Protein AF-0000000084683447 (afdb_homodimer)

pLDDT: mean 96.21, std 4.7, range [71.88, 98.81]

Radius of gyration: 13.52 Å; Cα contacts (8 Å, |Δi|>4): 77; chains: 2; bounding box: 36×28×27 Å

Secondary structure (DSSP, 8-state):
---HHHHHHHHHHHHHHTT----HHHHHHHHHHHHHHHHHHHHHHHHH-/---HHHHHHHHHHHHHHTT----HHHHHHHHHHHHHHHHHHHHHHHHH-

Sequence (98 aa):
MRSAAEVNEQIRALWLRAGGTLSAQERSEYELLVVEWAEAIRAAVIEAAMRSAAEVNEQIRALWLRAGGTLSAQERSEYELLVVEWAEAIRAAVIEAA

Foldseek 3Di:
DDDPVVVVVVVVVVCVVVPDDADPVRVVVVVVVVVVVVVVVVVVVVVVD/DDDPVRVVVVVVVVCVVVPDDADPVRVVVVVVVVVVVVVVVVVVVVVVD

Structure (mmCIF, N/CA/C/O backbone):
data_AF-0000000084683447-model_v1
#
loop_
_entity.id
_entity.type
_entity.pdbx_description
1 polymer 'Uncharacterized protein'
#
loop_
_atom_site.group_PDB
_atom_site.id
_atom_site.type_symbol
_atom_site.label_atom_id
_atom_site.label_alt_id
_atom_site.label_comp_id
_atom_site.label_asym_id
_atom_site.label_entity_id
_atom_site.label_seq_id
_atom_site.pdbx_PDB_ins_code
_atom_site.Cartn_x
_atom_site.Cartn_y
_atom_site.Cartn_z
_atom_site.occupancy
_atom_site.B_iso_or_equiv
_atom_site.auth_seq_id
_atom_site.auth_comp_id
_atom_site.auth_asym_id
_atom_site.auth_atom_id
_atom_site.pdbx_PDB_model_num
ATOM 1 N N . MET A 1 1 ? -14.594 -11.156 2.143 1 87.62 1 MET A N 1
ATOM 2 C CA . MET A 1 1 ? -13.656 -10.133 1.692 1 87.62 1 MET A CA 1
ATOM 3 C C . MET A 1 1 ? -12.445 -10.055 2.617 1 87.62 1 MET A C 1
ATOM 5 O O . MET A 1 1 ? -12.578 -10.211 3.832 1 87.62 1 MET A O 1
ATOM 9 N N . ARG A 1 2 ? -11.164 -10.016 2.062 1 96.12 2 ARG A N 1
ATOM 10 C CA . ARG A 1 2 ? -9.969 -9.875 2.887 1 96.12 2 ARG A CA 1
ATOM 11 C C . ARG A 1 2 ? -9.938 -8.516 3.574 1 96.12 2 ARG A C 1
ATOM 13 O O . ARG A 1 2 ? -10.445 -7.531 3.037 1 96.12 2 ARG A O 1
ATOM 20 N N . SER A 1 3 ? -9.422 -8.547 4.742 1 9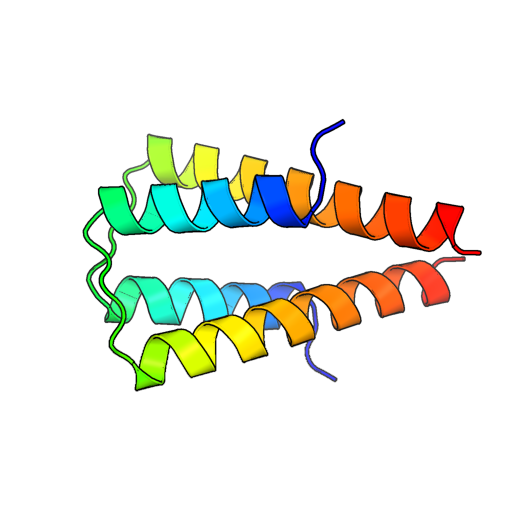6.88 3 SER A N 1
ATOM 21 C CA . SER A 1 3 ? -9.266 -7.289 5.465 1 96.88 3 SER A CA 1
ATOM 22 C C . SER A 1 3 ? -8.156 -6.441 4.863 1 96.88 3 SER A C 1
ATOM 24 O O . SER A 1 3 ? -7.301 -6.953 4.137 1 96.88 3 SER A O 1
ATOM 26 N N . ALA A 1 4 ? -8.203 -5.133 5.203 1 97.06 4 ALA A N 1
ATOM 27 C CA . ALA A 1 4 ? -7.141 -4.238 4.758 1 97.06 4 ALA A CA 1
ATOM 28 C C . ALA A 1 4 ? -5.773 -4.734 5.223 1 97.06 4 ALA A C 1
ATOM 30 O O . ALA A 1 4 ? -4.801 -4.688 4.473 1 97.06 4 ALA A O 1
ATOM 31 N N . ALA A 1 5 ? -5.715 -5.211 6.5 1 97.06 5 ALA A N 1
ATOM 32 C CA . ALA A 1 5 ? -4.457 -5.703 7.055 1 97.06 5 ALA A CA 1
ATOM 33 C C . ALA A 1 5 ? -3.941 -6.906 6.27 1 97.06 5 ALA A C 1
ATOM 35 O O . ALA A 1 5 ? -2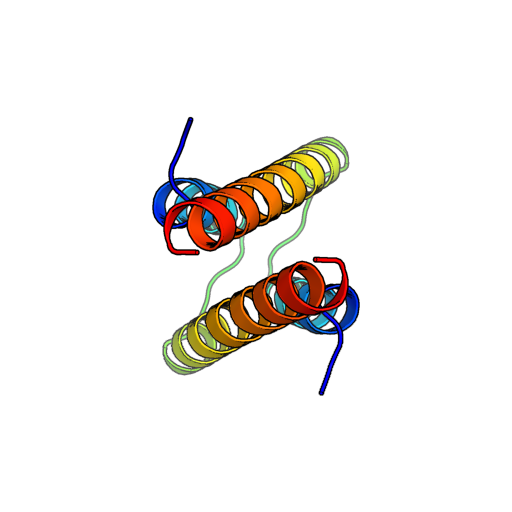.75 -6.992 5.969 1 97.06 5 ALA A O 1
ATOM 36 N N . GLU A 1 6 ? -4.84 -7.832 5.836 1 98.19 6 GLU A N 1
ATOM 37 C CA . GLU A 1 6 ? -4.477 -9.016 5.07 1 98.19 6 GLU A CA 1
ATOM 38 C C . GLU A 1 6 ? -3.967 -8.648 3.68 1 98.19 6 GLU A C 1
ATOM 40 O O . GLU A 1 6 ? -2.971 -9.195 3.209 1 98.19 6 GLU A O 1
ATOM 45 N N . VAL A 1 7 ? -4.609 -7.73 3.09 1 98.56 7 VAL A N 1
ATOM 46 C CA . VAL A 1 7 ? -4.215 -7.324 1.747 1 98.56 7 VAL A CA 1
ATOM 47 C C . VAL A 1 7 ? -2.877 -6.586 1.804 1 98.56 7 VAL A C 1
ATOM 49 O O . VAL A 1 7 ? -2.016 -6.785 0.944 1 98.56 7 VAL A O 1
ATOM 52 N N . ASN A 1 8 ? -2.674 -5.773 2.846 1 98.25 8 ASN A N 1
ATOM 53 C CA . ASN A 1 8 ? -1.396 -5.09 3.01 1 98.25 8 ASN A CA 1
ATOM 54 C C . ASN A 1 8 ? -0.25 -6.078 3.197 1 98.25 8 ASN A C 1
ATOM 56 O O . ASN A 1 8 ? 0.848 -5.867 2.678 1 98.25 8 ASN A O 1
ATOM 60 N N . GLU A 1 9 ? -0.488 -7.145 3.871 1 97.94 9 GLU A N 1
ATOM 61 C CA . GLU A 1 9 ? 0.531 -8.18 4.031 1 97.94 9 GLU A CA 1
ATOM 62 C C . GLU A 1 9 ? 0.913 -8.789 2.686 1 97.94 9 GLU A C 1
ATOM 64 O O . GLU A 1 9 ? 2.082 -9.102 2.447 1 97.94 9 GLU A O 1
ATOM 69 N N . GLN A 1 10 ? -0.074 -8.945 1.832 1 98.62 10 GLN A N 1
ATOM 70 C CA . GLN A 1 10 ? 0.196 -9.5 0.51 1 98.62 10 GLN A CA 1
ATOM 71 C C . GLN A 1 10 ? 0.989 -8.523 -0.348 1 98.62 10 GLN A C 1
ATOM 73 O O . GLN A 1 10 ? 1.864 -8.922 -1.116 1 98.62 10 GLN A O 1
ATOM 78 N N . ILE A 1 11 ? 0.712 -7.266 -0.189 1 98.69 11 ILE A N 1
ATOM 79 C CA . ILE A 1 11 ? 1.468 -6.238 -0.899 1 98.69 11 ILE A CA 1
ATOM 80 C C . ILE A 1 11 ? 2.928 -6.273 -0.454 1 98.69 11 ILE A C 1
ATOM 82 O O . ILE A 1 11 ? 3.838 -6.293 -1.287 1 98.69 11 ILE A O 1
ATOM 86 N N . ARG A 1 12 ? 3.199 -6.371 0.86 1 98.25 12 ARG A N 1
ATOM 87 C CA . ARG A 1 12 ? 4.559 -6.426 1.389 1 98.25 12 ARG A CA 1
ATOM 88 C C . ARG A 1 12 ? 5.281 -7.684 0.911 1 98.25 12 ARG A C 1
ATOM 90 O O . ARG A 1 12 ? 6.457 -7.629 0.543 1 98.25 12 ARG A O 1
ATOM 97 N N . ALA A 1 13 ? 4.578 -8.766 0.904 1 98.5 13 ALA A N 1
ATOM 98 C CA . ALA A 1 13 ? 5.164 -10.031 0.455 1 98.5 13 ALA A CA 1
ATOM 99 C C . ALA A 1 13 ? 5.594 -9.945 -1.007 1 98.5 13 ALA A C 1
ATOM 101 O O . ALA A 1 13 ? 6.633 -10.484 -1.387 1 98.5 13 ALA A O 1
ATOM 102 N N . LEU A 1 14 ? 4.785 -9.281 -1.808 1 98.81 14 LEU A N 1
ATOM 103 C CA . LEU A 1 14 ? 5.102 -9.102 -3.221 1 98.81 14 LEU A CA 1
ATOM 104 C C . LEU A 1 14 ? 6.414 -8.336 -3.389 1 98.81 14 LEU A C 1
ATOM 106 O O . LEU A 1 14 ? 7.273 -8.742 -4.172 1 98.81 14 LEU A O 1
ATOM 110 N N . TRP A 1 15 ? 6.605 -7.324 -2.586 1 98.5 15 TRP A N 1
ATOM 111 C CA . TRP A 1 15 ? 7.812 -6.512 -2.674 1 98.5 15 TRP A CA 1
ATOM 112 C C . TRP A 1 15 ? 9.023 -7.27 -2.133 1 98.5 15 TRP A C 1
ATOM 114 O O . TRP A 1 15 ? 10.125 -7.16 -2.676 1 98.5 15 TRP A O 1
ATOM 124 N N . LEU A 1 16 ? 8.859 -8.102 -1.135 1 97.94 16 LEU A N 1
ATOM 125 C CA . LEU A 1 16 ? 9.945 -8.906 -0.579 1 97.94 16 LEU A CA 1
ATOM 126 C C . LEU A 1 16 ? 10.406 -9.961 -1.578 1 97.94 16 LEU A C 1
ATOM 128 O O . LEU A 1 16 ? 11.609 -10.133 -1.793 1 97.94 16 LEU A O 1
ATOM 132 N N . ARG A 1 17 ? 9.445 -10.484 -2.264 1 98 17 ARG A N 1
ATOM 133 C CA . ARG A 1 17 ?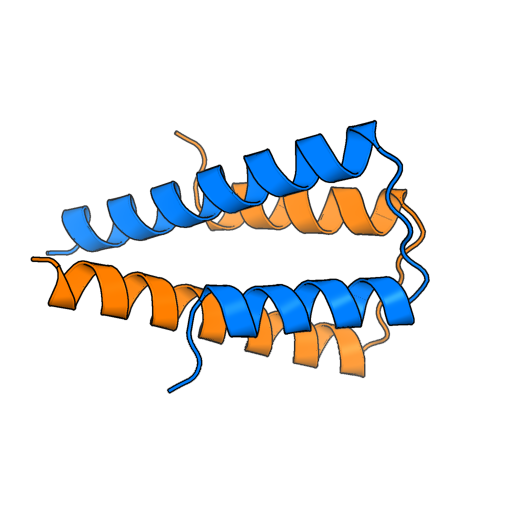 9.781 -11.5 -3.258 1 98 17 ARG A CA 1
ATOM 134 C C . ARG A 1 17 ? 10.477 -10.875 -4.465 1 98 17 ARG A C 1
ATOM 136 O O . ARG A 1 17 ? 11.281 -11.531 -5.129 1 98 17 ARG A O 1
ATOM 143 N N . ALA A 1 18 ? 10.188 -9.688 -4.594 1 98 18 ALA A N 1
ATOM 144 C CA . ALA A 1 18 ? 10.734 -8.961 -5.738 1 98 18 ALA A CA 1
ATOM 145 C C . ALA A 1 18 ? 12.086 -8.336 -5.402 1 98 18 ALA A C 1
ATOM 147 O O . ALA A 1 18 ? 12.602 -7.516 -6.16 1 98 18 ALA A O 1
ATOM 148 N N . GLY A 1 19 ? 12.586 -8.648 -4.219 1 97.75 19 GLY A N 1
ATOM 149 C CA . GLY A 1 19 ? 13.961 -8.297 -3.906 1 97.75 19 GLY A CA 1
ATOM 150 C C . GLY A 1 19 ? 14.078 -7.129 -2.951 1 97.75 19 GLY A C 1
ATOM 151 O O . GLY A 1 19 ? 15.18 -6.762 -2.539 1 97.75 19 GLY A O 1
ATOM 152 N N . GLY A 1 20 ? 12.914 -6.582 -2.637 1 98.19 20 GLY A N 1
ATOM 153 C CA . GLY A 1 20 ? 12.953 -5.457 -1.714 1 98.19 20 GLY A CA 1
ATOM 154 C C . GLY A 1 20 ? 13.273 -5.867 -0.29 1 98.19 20 GLY A C 1
ATOM 155 O O . GLY A 1 20 ? 12.828 -6.918 0.177 1 98.19 20 GLY A O 1
ATOM 156 N N . THR A 1 21 ? 14.133 -5.02 0.347 1 98.12 21 THR A N 1
ATOM 157 C CA . THR A 1 21 ? 14.461 -5.199 1.757 1 98.12 21 THR A CA 1
ATOM 158 C C . THR A 1 21 ? 14.453 -3.859 2.488 1 98.12 21 THR A C 1
ATOM 160 O O . THR A 1 21 ? 15.141 -2.92 2.076 1 98.12 21 THR A O 1
ATOM 163 N N . LEU A 1 22 ? 13.727 -3.859 3.562 1 98.38 22 LEU A N 1
ATOM 164 C CA . LEU A 1 22 ? 13.648 -2.613 4.32 1 98.38 22 LEU A CA 1
ATOM 165 C C . LEU A 1 22 ? 14.516 -2.678 5.566 1 98.38 22 LEU A C 1
ATOM 167 O O . LEU A 1 22 ? 14.445 -3.645 6.332 1 98.38 22 LEU A O 1
ATOM 171 N N . SER A 1 23 ? 15.328 -1.62 5.73 1 98.25 23 SER A N 1
ATOM 172 C CA . SER A 1 23 ? 16.016 -1.441 7.012 1 98.25 23 SER A CA 1
ATOM 173 C C . SER A 1 23 ? 15.016 -1.133 8.125 1 98.25 23 SER A C 1
ATOM 175 O O . SER A 1 23 ? 13.828 -0.917 7.867 1 98.25 23 SER A O 1
ATOM 177 N N . ALA A 1 24 ? 15.508 -1.094 9.305 1 97.75 24 ALA A N 1
ATOM 178 C CA . ALA A 1 24 ? 14.648 -0.744 10.438 1 97.75 24 ALA A CA 1
ATOM 179 C C . ALA A 1 24 ? 14.031 0.638 10.242 1 97.75 24 ALA A C 1
ATOM 181 O O . ALA A 1 24 ? 12.836 0.832 10.492 1 97.75 24 ALA A O 1
ATOM 182 N N . GLN A 1 25 ? 14.836 1.52 9.797 1 98 25 GLN A N 1
ATOM 183 C CA . GLN A 1 25 ? 14.367 2.881 9.562 1 98 25 GLN A CA 1
ATOM 184 C C . GLN A 1 25 ? 13.352 2.928 8.422 1 98 25 GLN A C 1
ATOM 186 O O . GLN A 1 25 ? 12.328 3.6 8.523 1 98 25 GLN A O 1
ATOM 191 N N . GLU A 1 26 ? 13.555 2.18 7.387 1 98.38 26 GLU A N 1
ATOM 192 C CA . GLU A 1 26 ? 12.664 2.152 6.234 1 98.38 26 GLU A CA 1
ATOM 193 C C . GLU A 1 26 ? 11.352 1.447 6.574 1 98.38 26 GLU A C 1
ATOM 195 O O . GLU A 1 26 ? 10.289 1.815 6.059 1 98.38 26 GLU A O 1
ATOM 200 N N . ARG A 1 27 ? 11.438 0.466 7.469 1 98.06 27 ARG A N 1
ATOM 201 C CA . ARG A 1 27 ? 10.219 -0.187 7.949 1 98.06 27 ARG A CA 1
ATOM 202 C C . ARG A 1 27 ? 9.328 0.801 8.688 1 98.06 27 ARG A C 1
ATOM 204 O O . ARG A 1 27 ? 8.109 0.812 8.484 1 98.06 27 ARG A O 1
ATOM 211 N N . SER A 1 28 ? 9.953 1.653 9.516 1 98.38 28 SER A N 1
ATOM 212 C CA . SER A 1 28 ? 9.195 2.684 10.219 1 98.38 28 SER A CA 1
ATOM 213 C C . SER A 1 28 ? 8.586 3.684 9.242 1 98.38 28 SER A C 1
ATOM 215 O O . SER A 1 28 ? 7.422 4.062 9.375 1 98.38 28 SER A O 1
ATOM 217 N N . GLU A 1 29 ? 9.359 4.066 8.258 1 98.5 29 GLU A N 1
ATOM 218 C CA . GLU A 1 29 ? 8.867 4.977 7.227 1 98.5 29 GLU A CA 1
ATOM 219 C C . GLU A 1 29 ? 7.699 4.355 6.457 1 98.5 29 GLU A C 1
ATOM 221 O O . GLU A 1 29 ? 6.688 5.012 6.215 1 98.5 29 GLU A O 1
ATOM 226 N N . TYR A 1 30 ? 7.871 3.131 6.164 1 98.5 30 TYR A N 1
ATOM 227 C CA . TYR A 1 30 ? 6.82 2.41 5.453 1 98.5 30 TYR A CA 1
ATOM 228 C C . TYR A 1 30 ? 5.527 2.395 6.262 1 98.5 30 TYR A C 1
ATOM 230 O O . TYR A 1 30 ? 4.453 2.691 5.734 1 98.5 30 TYR A O 1
ATOM 238 N N . GLU A 1 31 ? 5.562 2.072 7.492 1 98.06 31 GLU A N 1
ATOM 239 C CA . GLU A 1 31 ? 4.383 2.021 8.359 1 98.06 31 GLU A CA 1
ATOM 240 C C . GLU A 1 31 ? 3.689 3.377 8.422 1 98.06 31 GLU A C 1
ATOM 242 O O . GLU A 1 31 ? 2.459 3.453 8.398 1 98.06 31 GLU A O 1
ATOM 247 N N . LEU A 1 32 ? 4.477 4.438 8.539 1 98.44 32 LEU A N 1
ATOM 248 C CA . LEU A 1 32 ? 3.908 5.781 8.586 1 98.44 32 LEU A CA 1
ATOM 249 C C . LEU A 1 32 ? 3.211 6.121 7.27 1 98.44 32 LEU A C 1
ATOM 251 O O . LEU A 1 32 ? 2.131 6.715 7.27 1 98.44 32 LEU A O 1
ATOM 255 N N . LEU A 1 33 ? 3.84 5.703 6.148 1 98.62 33 LEU A N 1
ATOM 256 C CA . LEU A 1 33 ? 3.252 5.969 4.84 1 98.62 33 LEU A CA 1
ATOM 257 C C . LEU A 1 33 ? 1.952 5.191 4.66 1 98.62 33 LEU A C 1
ATOM 259 O O . LEU A 1 33 ? 0.981 5.715 4.109 1 98.62 33 LEU A O 1
ATOM 263 N N . VAL A 1 34 ? 1.88 3.99 5.148 1 98.44 34 VAL A N 1
ATOM 264 C CA . VAL A 1 34 ? 0.677 3.17 5.055 1 98.44 34 VAL A CA 1
ATOM 265 C C . VAL A 1 34 ? -0.455 3.816 5.848 1 98.44 34 VAL A C 1
ATOM 267 O O . VAL A 1 34 ? -1.597 3.869 5.387 1 98.44 34 VAL A O 1
ATOM 270 N N . VAL A 1 35 ? -0.204 4.355 6.973 1 97.69 35 VAL A N 1
ATOM 271 C CA . VAL A 1 35 ? -1.201 5.02 7.805 1 97.69 35 VAL A CA 1
ATOM 272 C C . VAL A 1 35 ? -1.7 6.281 7.102 1 97.69 35 VAL A C 1
ATOM 274 O O . VAL A 1 35 ? -2.906 6.523 7.035 1 97.69 35 VAL A O 1
ATOM 277 N N . GLU A 1 36 ? -0.762 6.996 6.617 1 98.44 36 GLU A N 1
ATOM 278 C CA . GLU A 1 36 ? -1.125 8.219 5.91 1 98.44 36 GLU A CA 1
ATOM 279 C C . GLU A 1 36 ? -1.994 7.918 4.691 1 98.44 36 GLU A C 1
ATOM 281 O O . GLU A 1 36 ? -2.943 8.648 4.402 1 98.44 36 GLU A O 1
ATOM 286 N N . TRP A 1 37 ? -1.582 6.898 4.055 1 98.38 37 TRP A N 1
ATOM 287 C CA . TRP A 1 37 ? -2.334 6.504 2.867 1 98.38 37 TRP A CA 1
ATOM 288 C C . TRP A 1 37 ? -3.766 6.125 3.23 1 98.38 37 TRP A C 1
ATOM 290 O O . TRP A 1 37 ? -4.715 6.57 2.584 1 98.38 37 TRP A O 1
ATOM 300 N N . ALA A 1 38 ? -3.967 5.352 4.254 1 97.31 38 ALA A N 1
ATOM 301 C CA . ALA A 1 38 ? -5.293 4.961 4.73 1 97.31 38 ALA A CA 1
ATOM 302 C C . ALA A 1 38 ? -6.113 6.184 5.125 1 97.31 38 ALA A C 1
ATOM 304 O O . ALA A 1 38 ? -7.312 6.25 4.84 1 97.31 38 ALA A O 1
ATOM 305 N N . GLU A 1 39 ? -5.562 7.145 5.754 1 97.12 39 GLU A N 1
ATOM 306 C CA . GLU A 1 39 ? -6.254 8.359 6.172 1 97.12 39 GLU A CA 1
ATOM 307 C C . GLU A 1 39 ? -6.742 9.164 4.969 1 97.12 39 GLU A C 1
ATOM 309 O O . GLU A 1 39 ? -7.836 9.727 4.996 1 97.12 39 GLU A O 1
ATOM 314 N N . ALA A 1 40 ? -5.855 9.219 3.996 1 97.25 40 ALA A N 1
ATOM 315 C CA . ALA A 1 40 ? -6.242 9.93 2.781 1 97.25 40 ALA A CA 1
ATOM 316 C C . ALA A 1 40 ? -7.441 9.266 2.115 1 97.25 40 ALA A C 1
ATOM 318 O O . ALA A 1 40 ? -8.336 9.945 1.601 1 97.25 40 ALA A O 1
ATOM 319 N N . ILE A 1 41 ? -7.492 7.953 2.139 1 96.44 41 ILE A N 1
ATOM 320 C CA . ILE A 1 41 ? -8.625 7.215 1.59 1 96.44 41 ILE A CA 1
ATOM 321 C C . ILE A 1 41 ? -9.875 7.48 2.428 1 96.44 41 ILE A C 1
ATOM 323 O O . ILE A 1 41 ? -10.945 7.742 1.885 1 96.44 41 ILE A O 1
ATOM 327 N N . ARG A 1 42 ? -9.75 7.41 3.664 1 94.5 42 ARG A N 1
ATOM 328 C CA . ARG A 1 42 ? -10.859 7.68 4.566 1 94.5 42 ARG A CA 1
ATOM 329 C C . ARG A 1 42 ? -11.445 9.07 4.32 1 94.5 42 ARG A C 1
ATOM 331 O O . ARG A 1 42 ? -12.664 9.234 4.242 1 94.5 42 ARG A O 1
ATOM 338 N N . ALA A 1 43 ? -10.523 10 4.207 1 94.25 43 ALA A N 1
ATOM 339 C CA . ALA A 1 43 ? -10.961 11.383 4.008 1 94.25 43 ALA A CA 1
ATOM 340 C C . ALA A 1 43 ? -11.734 11.531 2.699 1 94.25 43 ALA A C 1
ATOM 342 O O . ALA A 1 43 ? -12.727 12.25 2.639 1 94.25 43 ALA A O 1
ATOM 343 N N . ALA A 1 44 ? -11.211 10.82 1.746 1 92.19 44 ALA A N 1
ATOM 344 C CA . ALA A 1 44 ? -11.867 10.875 0.441 1 92.19 44 ALA A CA 1
ATOM 345 C C . ALA A 1 44 ? -13.258 10.258 0.498 1 92.19 44 ALA A C 1
ATOM 347 O O . ALA A 1 44 ? -14.188 10.734 -0.161 1 92.19 44 ALA A O 1
ATOM 348 N N . VAL A 1 45 ? -13.469 9.289 1.295 1 90.31 45 VAL A N 1
ATOM 349 C CA . VAL A 1 45 ? -14.75 8.617 1.446 1 90.31 45 VAL A CA 1
ATOM 350 C C . VAL A 1 45 ? -15.727 9.523 2.186 1 90.31 45 VAL A C 1
ATOM 352 O O . VAL A 1 45 ? -16.891 9.648 1.793 1 90.31 45 VAL A O 1
ATOM 355 N N . ILE A 1 46 ? -15.273 10.188 3.078 1 90.06 46 ILE A N 1
ATOM 356 C CA . ILE A 1 46 ? -16.109 11.062 3.902 1 90.06 46 ILE A CA 1
ATOM 357 C C . ILE A 1 46 ? -16.547 12.273 3.086 1 90.06 46 ILE A C 1
ATOM 359 O O . ILE A 1 46 ? -17.703 12.695 3.168 1 90.06 46 ILE A O 1
ATOM 363 N N . GLU A 1 47 ? -15.625 12.727 2.338 1 88.62 47 GLU A N 1
ATOM 364 C CA . GLU A 1 47 ? -15.945 13.898 1.53 1 88.62 47 GLU A CA 1
ATOM 365 C C . GLU A 1 47 ? -16.953 13.555 0.432 1 88.62 47 GLU A C 1
ATOM 367 O O . GLU A 1 47 ? -17.75 14.398 0.026 1 88.62 47 GLU A O 1
ATOM 372 N N . ALA A 1 48 ? -16.797 12.297 -0.115 1 84.44 48 ALA A N 1
ATOM 373 C CA . ALA A 1 48 ? -17.688 11.844 -1.183 1 84.44 48 ALA A CA 1
ATOM 374 C C . ALA A 1 48 ? -19.047 11.453 -0.629 1 84.44 48 ALA A C 1
ATOM 376 O O . ALA A 1 48 ? -20 11.266 -1.388 1 84.44 48 ALA A O 1
ATOM 377 N N . ALA A 1 49 ? -19.172 11.258 0.803 1 71.88 49 ALA A N 1
ATOM 378 C CA . ALA A 1 49 ? -20.469 10.953 1.411 1 71.88 49 ALA A CA 1
ATOM 379 C C . ALA A 1 49 ? -21.359 12.195 1.47 1 71.88 49 ALA A C 1
ATOM 381 O O . ALA A 1 49 ? -20.859 13.32 1.543 1 71.88 49 ALA A O 1
ATOM 382 N N . MET B 1 1 ? -3.078 18.344 2.707 1 88 1 MET B N 1
ATOM 383 C CA . MET B 1 1 ? -2.932 16.891 2.855 1 88 1 MET B CA 1
ATOM 384 C C . MET B 1 1 ? -2.629 16.234 1.513 1 88 1 MET B C 1
ATOM 386 O O . MET B 1 1 ? -3.166 16.641 0.481 1 88 1 MET B O 1
ATOM 390 N N . ARG B 1 2 ? -1.604 15.312 1.438 1 96.25 2 ARG B N 1
ATOM 391 C CA . ARG B 1 2 ? -1.308 14.594 0.2 1 96.25 2 ARG B CA 1
ATOM 392 C C . ARG B 1 2 ? -2.449 13.664 -0.179 1 96.25 2 ARG B C 1
ATOM 394 O O . ARG B 1 2 ? -3.148 13.141 0.694 1 96.25 2 ARG B O 1
ATOM 401 N N . SER B 1 3 ? -2.623 13.578 -1.452 1 96.94 3 SER B N 1
ATOM 402 C CA . SER B 1 3 ? -3.639 12.648 -1.932 1 96.94 3 SER B CA 1
ATOM 403 C C . SER B 1 3 ? -3.191 11.203 -1.752 1 96.94 3 SER B C 1
ATOM 405 O O . SER B 1 3 ? -1.998 10.93 -1.594 1 96.94 3 SER B O 1
ATOM 407 N N . ALA B 1 4 ? -4.207 10.297 -1.79 1 97.19 4 ALA B N 1
ATOM 408 C CA . ALA B 1 4 ? -3.889 8.867 -1.716 1 97.19 4 ALA B CA 1
ATOM 409 C C . ALA B 1 4 ? -2.928 8.469 -2.83 1 97.19 4 ALA B C 1
ATOM 411 O O . ALA B 1 4 ? -1.998 7.688 -2.604 1 97.19 4 ALA B O 1
ATOM 412 N N . ALA B 1 5 ? -3.156 8.992 -4.059 1 97.19 5 ALA B N 1
ATOM 413 C CA . ALA B 1 5 ? -2.307 8.672 -5.199 1 97.19 5 ALA B CA 1
ATOM 414 C C . ALA B 1 5 ? -0.869 9.125 -4.961 1 97.19 5 ALA B C 1
ATOM 416 O O . ALA B 1 5 ? 0.077 8.383 -5.246 1 97.19 5 ALA B O 1
ATOM 417 N N . GLU B 1 6 ? -0.661 10.32 -4.344 1 98.25 6 GLU B N 1
ATOM 418 C CA . GLU B 1 6 ? 0.662 10.867 -4.047 1 98.25 6 GLU B CA 1
ATOM 419 C C . GLU B 1 6 ? 1.376 10.023 -2.992 1 98.25 6 GLU B C 1
ATOM 421 O O . GLU B 1 6 ? 2.566 9.734 -3.123 1 98.25 6 GLU B O 1
ATOM 426 N N . VAL B 1 7 ? 0.663 9.633 -2.018 1 98.62 7 VAL B N 1
ATOM 427 C CA . VAL B 1 7 ? 1.262 8.844 -0.946 1 98.62 7 VAL B CA 1
ATOM 428 C C . VAL B 1 7 ? 1.616 7.453 -1.463 1 98.62 7 VAL B C 1
ATOM 430 O O . VAL B 1 7 ? 2.672 6.91 -1.129 1 98.62 7 VAL B O 1
ATOM 433 N N . ASN B 1 8 ? 0.773 6.891 -2.322 1 98.31 8 ASN B N 1
ATOM 434 C CA . ASN B 1 8 ? 1.078 5.594 -2.92 1 98.31 8 ASN B CA 1
ATOM 435 C C . ASN B 1 8 ? 2.344 5.648 -3.77 1 98.31 8 ASN B C 1
ATOM 437 O O . ASN B 1 8 ? 3.141 4.707 -3.77 1 98.31 8 ASN B O 1
ATOM 441 N N . GLU B 1 9 ? 2.549 6.719 -4.449 1 97.94 9 GLU B N 1
ATOM 442 C CA . GLU B 1 9 ? 3.775 6.887 -5.227 1 97.94 9 GLU B CA 1
ATOM 443 C C . GLU B 1 9 ? 5.004 6.875 -4.32 1 97.94 9 GLU B C 1
ATOM 445 O O . GLU B 1 9 ? 6.047 6.332 -4.691 1 97.94 9 GLU B O 1
ATOM 450 N N . GLN B 1 10 ? 4.863 7.48 -3.146 1 98.62 10 GLN B N 1
ATOM 451 C CA . GLN B 1 10 ? 5.977 7.504 -2.203 1 98.62 10 GLN B CA 1
ATOM 452 C C . GLN B 1 10 ? 6.242 6.113 -1.635 1 98.62 10 GLN B C 1
ATOM 454 O O . GLN B 1 10 ? 7.398 5.738 -1.423 1 98.62 10 GLN B O 1
ATOM 459 N N . ILE B 1 11 ? 5.207 5.371 -1.437 1 98.69 11 ILE B N 1
ATOM 460 C CA . ILE B 1 11 ? 5.355 3.996 -0.974 1 98.69 11 ILE B CA 1
ATOM 461 C C . ILE B 1 11 ? 6.109 3.178 -2.021 1 98.69 11 ILE B C 1
ATOM 463 O O . ILE B 1 11 ? 7.07 2.479 -1.698 1 98.69 11 ILE B O 1
ATOM 467 N N . ARG B 1 12 ? 5.758 3.293 -3.322 1 98.31 12 ARG B N 1
ATOM 468 C CA . ARG B 1 12 ? 6.422 2.57 -4.402 1 98.31 12 ARG B CA 1
ATOM 469 C C . ARG B 1 12 ? 7.883 2.99 -4.527 1 98.31 12 ARG B C 1
ATOM 471 O O . ARG B 1 12 ? 8.766 2.148 -4.727 1 98.31 12 ARG B O 1
ATOM 478 N N . ALA B 1 13 ? 8.117 4.25 -4.391 1 98.5 13 ALA B N 1
ATOM 479 C CA . ALA B 1 13 ? 9.484 4.762 -4.48 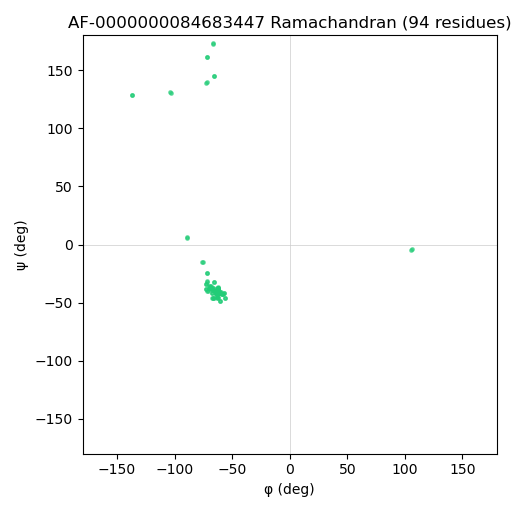1 98.5 13 ALA B CA 1
ATOM 480 C C . ALA B 1 13 ? 10.359 4.18 -3.377 1 98.5 13 ALA B C 1
ATOM 482 O O . ALA B 1 13 ? 11.539 3.875 -3.605 1 98.5 13 ALA B O 1
ATOM 483 N N . LEU B 1 14 ? 9.789 4.059 -2.195 1 98.81 14 LEU B N 1
ATOM 484 C CA . LEU B 1 14 ? 10.516 3.479 -1.07 1 98.81 14 LEU B CA 1
ATOM 485 C C . LEU B 1 14 ? 10.938 2.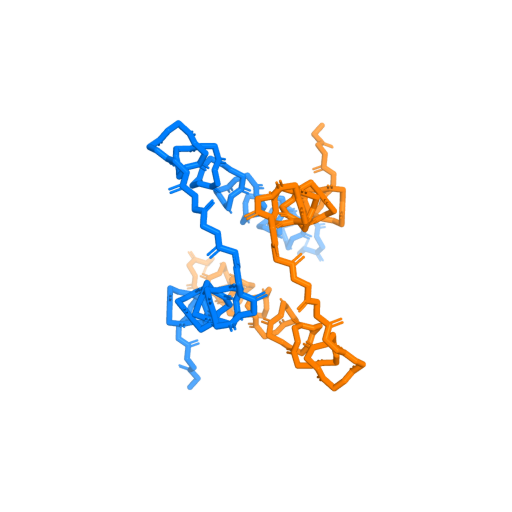047 -1.377 1 98.81 14 LEU B C 1
ATOM 487 O O . LEU B 1 14 ? 12.086 1.673 -1.145 1 98.81 14 LEU B O 1
ATOM 491 N N . TRP B 1 15 ? 10.062 1.287 -1.987 1 98.5 15 TRP B N 1
ATOM 492 C CA . TRP B 1 15 ? 10.359 -0.105 -2.312 1 98.5 15 TRP B CA 1
ATOM 493 C C . TRP B 1 15 ? 11.359 -0.197 -3.459 1 98.5 15 TRP B C 1
ATOM 495 O O . TRP B 1 15 ? 12.234 -1.065 -3.459 1 98.5 15 TRP B O 1
ATOM 505 N N . LEU B 1 16 ? 11.336 0.709 -4.406 1 97.88 16 LEU B N 1
ATOM 506 C CA . LEU B 1 1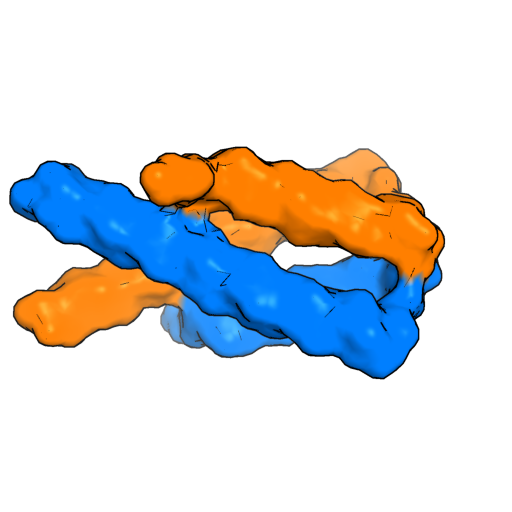6 ? 12.281 0.733 -5.52 1 97.88 16 LEU B CA 1
ATOM 507 C C . LEU B 1 16 ? 13.688 1.071 -5.031 1 97.88 16 LEU B C 1
ATOM 509 O O . LEU B 1 16 ? 14.656 0.413 -5.414 1 97.88 16 LEU B O 1
ATOM 513 N N . ARG B 1 17 ? 13.711 1.95 -4.094 1 98 17 ARG B N 1
ATOM 514 C CA . ARG B 1 17 ? 15.008 2.334 -3.547 1 98 17 ARG B CA 1
ATOM 515 C C . ARG B 1 17 ? 15.594 1.217 -2.689 1 98 17 ARG B C 1
ATOM 517 O O . ARG B 1 17 ? 16.812 1.094 -2.568 1 98 17 ARG B O 1
ATOM 524 N N . ALA B 1 18 ? 14.727 0.469 -2.229 1 97.94 18 ALA B N 1
ATOM 525 C CA . ALA B 1 18 ? 15.125 -0.621 -1.34 1 97.94 18 ALA B CA 1
ATOM 526 C C . ALA B 1 18 ? 15.445 -1.886 -2.131 1 97.94 18 ALA B C 1
ATOM 528 O O . ALA B 1 18 ? 15.602 -2.965 -1.553 1 97.94 18 ALA B O 1
ATOM 529 N N . GLY B 1 19 ? 15.438 -1.765 -3.439 1 97.75 19 GLY B N 1
ATOM 530 C CA . GLY B 1 19 ? 15.953 -2.844 -4.266 1 97.75 19 GLY B CA 1
ATOM 531 C C . GLY B 1 19 ? 14.867 -3.641 -4.957 1 97.75 19 GLY B C 1
ATOM 532 O O . GLY B 1 19 ? 15.156 -4.535 -5.754 1 97.75 19 GLY B O 1
ATOM 533 N N . GLY B 1 20 ? 13.641 -3.285 -4.625 1 98.12 20 GLY B N 1
ATOM 534 C CA . GLY B 1 20 ? 12.555 -4.004 -5.262 1 98.12 20 GLY B CA 1
ATOM 535 C C . GLY B 1 20 ? 12.383 -3.648 -6.727 1 98.12 20 GLY B C 1
ATOM 536 O O . GLY B 1 20 ? 12.555 -2.492 -7.117 1 98.12 20 GLY B O 1
ATOM 537 N N . THR B 1 21 ? 12.102 -4.715 -7.516 1 98.12 21 THR B N 1
ATOM 538 C CA . THR B 1 21 ? 11.797 -4.539 -8.93 1 98.12 21 THR B CA 1
ATOM 539 C C . THR B 1 21 ? 10.625 -5.422 -9.344 1 98.12 21 THR B C 1
ATOM 541 O O . THR B 1 21 ? 10.648 -6.637 -9.133 1 98.12 21 THR B O 1
ATOM 544 N N . LEU B 1 22 ? 9.68 -4.773 -9.969 1 98.38 22 LEU B N 1
ATOM 545 C CA . LEU B 1 22 ? 8.508 -5.531 -10.391 1 98.38 22 LEU B CA 1
ATOM 546 C C . LEU B 1 22 ? 8.547 -5.809 -11.883 1 98.38 22 LEU B C 1
ATOM 548 O O . LEU B 1 22 ? 8.773 -4.898 -12.688 1 98.38 22 LEU B O 1
ATOM 552 N N . SER B 1 23 ? 8.312 -7.09 -12.219 1 98.25 23 SER B N 1
ATOM 553 C CA . SER B 1 23 ? 8.055 -7.418 -13.617 1 98.25 23 SER B CA 1
ATOM 554 C C . SER B 1 23 ? 6.734 -6.824 -14.086 1 98.25 23 SER B C 1
ATOM 556 O O . SER B 1 23 ? 5.969 -6.285 -13.289 1 98.25 23 SER B O 1
ATOM 558 N N . ALA B 1 24 ? 6.492 -6.938 -15.352 1 97.81 24 ALA B N 1
ATOM 559 C CA . ALA B 1 24 ? 5.223 -6.453 -15.891 1 97.81 24 ALA B CA 1
ATOM 560 C C . ALA B 1 24 ? 4.043 -7.145 -15.211 1 97.81 24 ALA B C 1
ATOM 562 O O . ALA B 1 24 ? 3.053 -6.496 -14.859 1 97.81 24 ALA B O 1
ATOM 563 N N . GLN B 1 25 ? 4.191 -8.398 -15.047 1 98 25 GLN B N 1
ATOM 564 C CA . GLN B 1 25 ? 3.135 -9.172 -14.406 1 98 25 GLN B CA 1
ATOM 565 C C . GLN B 1 25 ? 2.977 -8.781 -12.938 1 98 25 GLN B C 1
ATOM 567 O O . GLN B 1 25 ? 1.854 -8.625 -12.453 1 98 25 GLN B O 1
ATOM 572 N N . GLU B 1 26 ? 4.047 -8.531 -12.25 1 98.38 26 GLU B N 1
ATOM 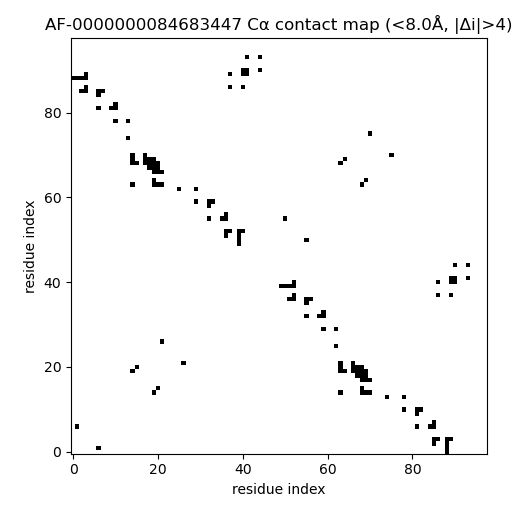573 C CA . GLU B 1 26 ? 4.012 -8.156 -10.836 1 98.38 26 GLU B CA 1
ATOM 574 C C . GLU B 1 26 ? 3.48 -6.738 -10.656 1 98.38 26 GLU B C 1
ATOM 576 O O . GLU B 1 26 ? 2.805 -6.445 -9.672 1 98.38 26 GLU B O 1
ATOM 581 N N . ARG B 1 27 ? 3.748 -5.879 -11.641 1 98.06 27 ARG B N 1
ATOM 582 C CA . ARG B 1 27 ? 3.182 -4.535 -11.617 1 98.06 27 ARG B CA 1
ATOM 583 C C . ARG B 1 27 ? 1.659 -4.582 -11.695 1 98.06 27 ARG B C 1
ATOM 585 O O . ARG B 1 27 ? 0.973 -3.857 -10.969 1 98.06 27 ARG B O 1
ATOM 592 N N . SER B 1 28 ? 1.152 -5.473 -12.57 1 98.38 28 SER B N 1
ATOM 593 C CA . SER B 1 28 ? -0.293 -5.645 -12.664 1 98.38 28 SER B CA 1
ATOM 594 C C . SER B 1 28 ? -0.876 -6.191 -11.367 1 98.38 28 SER B C 1
ATOM 596 O O . SER B 1 28 ? -1.914 -5.723 -10.898 1 98.38 28 SER B O 1
ATOM 598 N N . GLU B 1 29 ? -0.188 -7.148 -10.789 1 98.5 29 GLU B N 1
ATOM 599 C CA . GLU B 1 29 ? -0.618 -7.707 -9.516 1 98.5 29 GLU B CA 1
ATOM 600 C C . GLU B 1 29 ? -0.618 -6.645 -8.422 1 98.5 29 GLU B C 1
ATOM 602 O O . GLU B 1 29 ? -1.567 -6.547 -7.637 1 98.5 29 GLU B O 1
ATOM 607 N N . TYR B 1 30 ? 0.389 -5.875 -8.453 1 98.5 30 TYR B N 1
ATOM 608 C CA . TYR B 1 30 ? 0.496 -4.797 -7.473 1 98.5 30 TYR B CA 1
ATOM 609 C C . TYR B 1 30 ? -0.673 -3.826 -7.602 1 98.5 30 TYR B C 1
ATOM 611 O O . TYR B 1 30 ? -1.303 -3.467 -6.602 1 98.5 30 TYR B O 1
ATOM 619 N N . GLU B 1 31 ? -0.995 -3.381 -8.742 1 98.12 31 GLU B N 1
ATOM 620 C CA . GLU B 1 31 ? -2.094 -2.447 -8.969 1 98.12 31 GLU B CA 1
ATOM 621 C C . GLU B 1 31 ? -3.42 -3.025 -8.484 1 98.12 31 GLU B C 1
ATOM 623 O O . GLU B 1 31 ? -4.23 -2.314 -7.887 1 98.12 31 GLU B O 1
ATOM 628 N N . LEU B 1 32 ? -3.639 -4.301 -8.773 1 98.5 32 LEU B N 1
ATOM 629 C CA . LEU B 1 32 ? -4.867 -4.949 -8.328 1 98.5 32 LEU B CA 1
ATOM 630 C C . LEU B 1 32 ? -4.93 -5.008 -6.809 1 98.5 32 LEU B C 1
ATOM 632 O O . LEU B 1 32 ? -5.988 -4.777 -6.215 1 98.5 32 LEU B O 1
ATOM 636 N N . LEU B 1 33 ? -3.76 -5.297 -6.18 1 98.62 33 LEU B N 1
ATOM 637 C CA . LEU B 1 33 ? -3.713 -5.367 -4.723 1 98.62 33 LEU B CA 1
ATOM 638 C C . LEU B 1 33 ? -3.961 -3.996 -4.102 1 98.62 33 LEU B C 1
ATOM 640 O O . LEU B 1 33 ? -4.656 -3.885 -3.092 1 98.62 33 LEU B O 1
ATOM 644 N N . VAL B 1 34 ? -3.469 -2.941 -4.688 1 98.44 34 VAL B N 1
ATOM 645 C CA . VAL B 1 34 ? -3.666 -1.586 -4.188 1 98.44 34 VAL B CA 1
ATOM 646 C C . VAL B 1 34 ? -5.145 -1.215 -4.27 1 98.44 34 VAL B C 1
ATOM 648 O O . VAL B 1 34 ? -5.695 -0.616 -3.34 1 98.44 34 VAL B O 1
ATOM 651 N N . VAL B 1 35 ? -5.836 -1.574 -5.289 1 97.75 35 VAL B N 1
ATOM 652 C CA . VAL B 1 35 ? -7.258 -1.3 -5.457 1 97.75 35 VAL B CA 1
ATOM 653 C C . VAL B 1 35 ? -8.062 -2.064 -4.406 1 97.75 35 VAL B C 1
ATOM 655 O O . VAL B 1 35 ? -8.945 -1.501 -3.758 1 97.75 35 VAL B O 1
ATOM 658 N N . GLU B 1 36 ? -7.707 -3.287 -4.273 1 98.44 36 GLU B N 1
ATOM 659 C CA . GLU B 1 36 ? -8.391 -4.109 -3.285 1 98.44 36 GLU B CA 1
ATOM 660 C C . GLU B 1 36 ? -8.203 -3.555 -1.876 1 98.44 36 GLU B C 1
ATOM 662 O O . GLU B 1 36 ? -9.133 -3.559 -1.068 1 98.4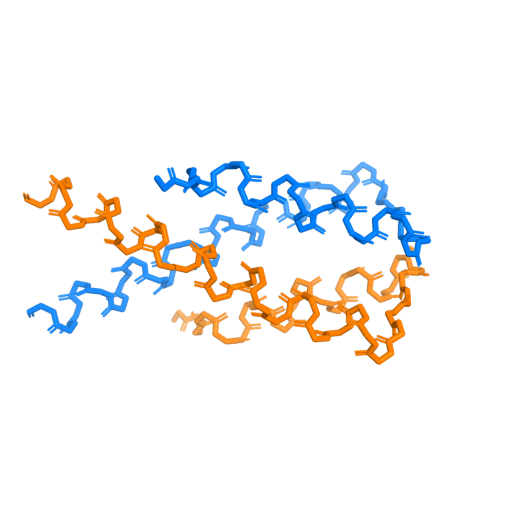4 36 GLU B O 1
ATOM 667 N N . TRP B 1 37 ? -7.008 -3.15 -1.675 1 98.38 37 TRP B N 1
ATOM 668 C CA . TRP B 1 37 ? -6.691 -2.592 -0.365 1 98.38 37 TRP B CA 1
ATOM 669 C C . TRP B 1 37 ? -7.508 -1.334 -0.095 1 98.38 37 TRP B C 1
ATOM 671 O O . TRP B 1 37 ? -8.094 -1.187 0.98 1 98.38 37 TRP B O 1
ATOM 681 N N . ALA B 1 38 ? -7.613 -0.448 -1.03 1 97.38 38 ALA B N 1
ATOM 682 C CA . ALA B 1 38 ? -8.414 0.767 -0.912 1 97.38 38 ALA B CA 1
ATOM 683 C C . ALA B 1 38 ? -9.891 0.434 -0.676 1 97.38 38 ALA B C 1
ATOM 685 O O . ALA B 1 38 ? -10.555 1.087 0.128 1 97.38 38 ALA B O 1
ATOM 686 N N . GLU B 1 39 ? -10.438 -0.526 -1.314 1 97.12 39 GLU B N 1
ATOM 687 C CA . GLU B 1 39 ? -11.836 -0.933 -1.165 1 97.12 39 GLU B CA 1
ATOM 688 C C . GLU B 1 39 ? -12.109 -1.446 0.245 1 97.12 39 GLU B C 1
ATOM 690 O O . GLU B 1 39 ? -13.172 -1.177 0.812 1 97.12 39 GLU B O 1
ATOM 695 N N . ALA B 1 40 ? -11.156 -2.221 0.704 1 97.25 40 ALA B N 1
ATOM 696 C CA . ALA B 1 40 ? -11.312 -2.736 2.062 1 97.25 40 ALA B CA 1
ATOM 697 C C . ALA B 1 40 ? -11.352 -1.599 3.078 1 97.25 40 ALA B C 1
ATOM 699 O O . ALA B 1 40 ? -12.117 -1.648 4.047 1 97.25 40 ALA B O 1
ATOM 700 N N . ILE B 1 41 ? -10.57 -0.571 2.855 1 96.38 41 ILE B N 1
ATOM 701 C CA . ILE B 1 41 ? -10.57 0.599 3.727 1 96.38 41 ILE B CA 1
ATOM 702 C C . ILE B 1 41 ? -11.898 1.338 3.598 1 96.38 41 ILE B C 1
ATOM 704 O O . ILE B 1 41 ? -12.508 1.717 4.602 1 96.38 41 ILE B O 1
ATOM 708 N N . ARG B 1 42 ? -12.312 1.525 2.453 1 94.56 42 ARG B N 1
ATOM 709 C CA . ARG B 1 42 ? -13.586 2.186 2.211 1 94.56 42 ARG B CA 1
ATOM 710 C C . ARG B 1 42 ? -14.727 1.458 2.92 1 94.56 42 ARG B C 1
ATOM 712 O O . ARG B 1 42 ? -15.562 2.088 3.566 1 94.56 42 ARG B O 1
ATOM 719 N N . ALA B 1 43 ? -14.688 0.162 2.762 1 94.19 43 ALA B N 1
ATOM 720 C CA . ALA B 1 43 ? -15.75 -0.639 3.363 1 94.19 43 ALA B CA 1
ATOM 721 C C . ALA B 1 43 ? -15.75 -0.502 4.883 1 94.19 43 ALA B C 1
ATOM 723 O O . ALA B 1 43 ? -16.812 -0.433 5.508 1 94.19 43 ALA B O 1
ATOM 724 N N . ALA B 1 44 ? -14.562 -0.476 5.363 1 92.06 44 ALA B N 1
ATOM 725 C CA . ALA B 1 44 ? -14.43 -0.342 6.812 1 92.06 44 ALA B CA 1
ATOM 726 C C . ALA B 1 44 ? -14.938 1.016 7.285 1 92.06 44 ALA B C 1
ATOM 728 O O . ALA B 1 44 ? -15.531 1.121 8.359 1 92.06 44 ALA B O 1
ATOM 729 N N . VAL B 1 45 ? -14.812 2.018 6.52 1 90.31 45 VAL B N 1
ATOM 730 C CA . VAL B 1 45 ? -15.266 3.365 6.852 1 90.31 45 VAL B CA 1
ATOM 731 C C . VAL B 1 45 ? -16.797 3.428 6.797 1 90.31 45 VAL B C 1
ATOM 733 O O . VAL B 1 45 ? -17.422 3.998 7.684 1 90.31 45 VAL B O 1
ATOM 736 N N . ILE B 1 46 ? -17.328 2.807 5.918 1 90 46 ILE B N 1
ATOM 737 C CA . ILE B 1 46 ? -18.766 2.822 5.719 1 90 46 ILE B CA 1
ATOM 738 C C . ILE B 1 46 ? -19.453 2.041 6.836 1 90 46 ILE B C 1
ATOM 740 O O . ILE B 1 46 ? -20.484 2.467 7.355 1 90 46 ILE B O 1
ATOM 744 N N . GLU B 1 47 ? -18.828 0.981 7.148 1 88.62 47 GLU B N 1
ATOM 745 C CA . GLU B 1 47 ? -19.422 0.158 8.203 1 88.62 47 GLU B CA 1
ATOM 746 C C . GLU B 1 47 ? -19.344 0.854 9.555 1 88.62 47 GLU B C 1
ATOM 748 O O . GLU B 1 47 ? -20.203 0.658 10.414 1 88.62 47 GLU B O 1
ATOM 753 N N . ALA B 1 48 ? -18.188 1.594 9.758 1 84.44 48 ALA B N 1
ATOM 754 C CA . ALA B 1 48 ? -17.984 2.299 11.023 1 84.44 48 ALA B CA 1
ATOM 755 C C . ALA B 1 48 ? -18.844 3.559 11.094 1 84.44 48 ALA B C 1
ATOM 757 O O . ALA B 1 48 ? -19 4.152 12.164 1 84.44 48 ALA B O 1
ATOM 758 N N . ALA B 1 49 ? -19.422 4.047 9.875 1 72.5 49 ALA B N 1
ATOM 759 C CA . ALA B 1 49 ? -20.312 5.203 9.875 1 72.5 49 ALA B CA 1
ATOM 760 C C . ALA B 1 49 ? -21.688 4.828 10.406 1 72.5 49 ALA B C 1
ATOM 762 O O . ALA B 1 49 ? -22.125 3.68 10.281 1 72.5 49 ALA B O 1
#

Organism: Streptomyces collinus (strain DSM 40733 / Tue 365) (NCBI:txid1214242)

Solvent-accessible surface area (backbone atoms only — not comparable to full-atom values): 5347 Å² total; per-residue (Å²): 132,74,50,40,70,58,42,49,51,51,53,52,49,52,38,44,74,31,53,24,55,71,51,75,68,48,47,52,50,49,54,53,48,52,51,51,28,51,50,32,48,52,50,52,51,56,68,75,96,132,72,48,41,69,57,42,49,51,52,53,52,49,53,38,44,73,31,52,24,57,71,50,74,70,49,46,53,51,48,54,54,47,54,52,51,29,52,49,32,49,51,49,51,51,57,68,74,98